Protein AF-A0A2Z5WTC2-F1 (afdb_monomer_lite)

Structure (mmCIF, N/CA/C/O backbone):
data_AF-A0A2Z5WTC2-F1
#
_entry.id   AF-A0A2Z5WTC2-F1
#
loop_
_atom_site.group_PDB
_atom_site.id
_atom_site.type_symbol
_atom_site.label_atom_id
_atom_site.label_alt_id
_atom_site.label_comp_id
_atom_site.label_asym_id
_atom_site.label_entity_id
_atom_site.label_seq_id
_atom_site.pdbx_PDB_ins_code
_atom_site.Cartn_x
_atom_site.Cartn_y
_atom_site.Cartn_z
_atom_site.occupancy
_atom_site.B_iso_or_equiv
_atom_site.auth_seq_id
_atom_site.auth_comp_id
_atom_site.auth_asym_id
_atom_site.auth_atom_id
_atom_site.pdbx_PDB_model_num
ATOM 1 N N . MET A 1 1 ? 1.056 -43.001 -9.277 1.00 36.81 1 MET A N 1
ATOM 2 C CA . MET A 1 1 ? 2.090 -41.956 -9.124 1.00 36.81 1 MET A CA 1
ATOM 3 C C . MET A 1 1 ? 1.389 -40.630 -8.903 1.00 36.81 1 MET A C 1
ATOM 5 O O . MET A 1 1 ? 0.350 -40.400 -9.505 1.00 36.81 1 MET A O 1
ATOM 9 N N . GLN A 1 2 ? 1.886 -39.879 -7.926 1.00 29.73 2 GLN A N 1
ATOM 10 C CA . GLN A 1 2 ? 1.183 -38.850 -7.162 1.00 29.73 2 GLN A CA 1
ATOM 11 C C . GLN A 1 2 ? 0.788 -37.620 -7.991 1.00 29.73 2 GLN A C 1
ATOM 13 O O . GLN A 1 2 ? 1.601 -37.048 -8.711 1.00 29.73 2 GLN A O 1
ATOM 18 N N . THR A 1 3 ? -0.457 -37.180 -7.821 1.00 29.91 3 THR A N 1
ATOM 19 C CA . THR A 1 3 ? -0.914 -35.824 -8.124 1.00 29.91 3 THR A CA 1
ATOM 20 C C . THR A 1 3 ? -0.245 -34.859 -7.145 1.00 29.91 3 THR A C 1
ATOM 22 O O . THR A 1 3 ? -0.492 -34.908 -5.941 1.00 29.91 3 THR A O 1
ATOM 25 N N . ASN A 1 4 ? 0.633 -33.994 -7.654 1.00 33.06 4 ASN A N 1
ATOM 26 C CA . ASN A 1 4 ? 1.253 -32.923 -6.877 1.00 33.06 4 ASN A CA 1
ATOM 27 C C . ASN A 1 4 ? 0.176 -31.944 -6.376 1.00 33.06 4 ASN A C 1
ATOM 29 O O . ASN A 1 4 ? -0.288 -31.077 -7.113 1.00 33.06 4 ASN A O 1
ATOM 33 N N . ASN A 1 5 ? -0.196 -32.071 -5.101 1.00 35.34 5 ASN A N 1
ATOM 34 C CA . ASN A 1 5 ? -1.167 -31.219 -4.405 1.00 35.34 5 ASN A CA 1
ATOM 35 C C . ASN A 1 5 ? -0.627 -29.819 -4.038 1.00 35.34 5 ASN A C 1
ATOM 37 O O . ASN A 1 5 ? -1.337 -29.042 -3.409 1.00 35.34 5 ASN A O 1
ATOM 41 N N . ASN A 1 6 ? 0.591 -29.454 -4.450 1.00 38.84 6 ASN A N 1
ATOM 42 C CA . ASN A 1 6 ? 1.254 -28.234 -3.969 1.00 38.84 6 ASN A CA 1
ATOM 43 C C . ASN A 1 6 ? 0.993 -26.967 -4.801 1.00 38.84 6 ASN A C 1
ATOM 45 O O . ASN A 1 6 ? 1.438 -25.896 -4.408 1.00 38.84 6 ASN A O 1
ATOM 49 N N . VAL A 1 7 ? 0.265 -27.042 -5.920 1.00 38.62 7 VAL A N 1
ATOM 50 C CA . VAL A 1 7 ? 0.009 -25.859 -6.774 1.00 38.62 7 VAL A CA 1
ATOM 51 C C . VAL A 1 7 ? -1.324 -25.170 -6.443 1.00 38.62 7 VAL A C 1
ATOM 53 O O . VAL A 1 7 ? -1.500 -23.991 -6.726 1.00 38.62 7 VAL A O 1
ATOM 56 N N . LYS A 1 8 ? -2.270 -25.863 -5.795 1.00 33.16 8 LYS A N 1
ATOM 57 C CA . LYS A 1 8 ? -3.605 -25.302 -5.511 1.00 33.16 8 LYS A CA 1
ATOM 58 C C . LYS A 1 8 ? -3.699 -24.491 -4.217 1.00 33.16 8 LYS A C 1
ATOM 60 O O . LYS A 1 8 ? -4.635 -23.714 -4.074 1.00 33.16 8 LYS A O 1
ATOM 65 N N . THR A 1 9 ? -2.743 -24.630 -3.303 1.00 33.91 9 THR A N 1
ATOM 66 C CA . THR A 1 9 ? -2.824 -24.004 -1.970 1.00 33.91 9 THR A CA 1
ATOM 67 C C . THR A 1 9 ? -2.273 -22.575 -1.938 1.00 33.91 9 THR A C 1
ATOM 69 O O . THR A 1 9 ? -2.628 -21.812 -1.050 1.00 33.91 9 THR A O 1
ATOM 72 N N . VAL A 1 10 ? -1.473 -22.175 -2.932 1.00 41.28 10 VAL A N 1
ATOM 73 C CA . VAL A 1 10 ? -0.884 -20.822 -2.996 1.00 41.28 10 VAL A CA 1
ATOM 74 C C . VAL A 1 10 ? -1.890 -19.779 -3.509 1.00 41.28 10 VAL A C 1
ATOM 76 O O . VAL A 1 10 ? -1.865 -18.634 -3.091 1.00 41.28 10 VAL A O 1
ATOM 79 N N . ILE A 1 11 ? -2.864 -20.178 -4.332 1.00 41.62 11 ILE A N 1
ATOM 80 C CA . ILE A 1 11 ? -3.813 -19.240 -4.967 1.00 41.62 11 ILE A CA 1
ATOM 81 C C . ILE A 1 11 ? -4.968 -18.848 -4.018 1.00 41.62 11 ILE A C 1
ATOM 83 O O . ILE A 1 11 ? -5.645 -17.844 -4.225 1.00 41.62 11 ILE A O 1
ATOM 87 N N . ALA A 1 12 ? -5.190 -19.602 -2.935 1.00 39.75 12 ALA A N 1
ATOM 88 C CA . ALA A 1 12 ? -6.224 -19.291 -1.944 1.00 39.75 12 ALA A CA 1
ATOM 89 C C . ALA A 1 12 ? -5.778 -18.237 -0.908 1.00 39.75 12 ALA A C 1
ATOM 91 O O . ALA A 1 12 ? -6.623 -17.556 -0.330 1.00 39.75 12 ALA A O 1
ATOM 92 N N . SER A 1 13 ? -4.468 -18.076 -0.667 1.00 48.56 13 SER A N 1
ATOM 93 C CA . SER A 1 13 ? -3.945 -17.056 0.256 1.00 48.56 13 SER A CA 1
ATOM 94 C C . SER A 1 13 ? -3.947 -15.649 -0.334 1.00 48.56 13 SER A C 1
ATOM 96 O O . SER A 1 13 ? -4.085 -14.690 0.429 1.00 48.56 13 SER A O 1
ATOM 98 N N . ASP A 1 14 ? -3.839 -15.543 -1.661 1.00 56.69 14 ASP A N 1
ATOM 99 C CA . ASP A 1 14 ? -3.803 -14.273 -2.392 1.00 56.69 14 ASP A CA 1
ATOM 100 C C . ASP A 1 14 ? -5.161 -13.565 -2.341 1.00 56.69 14 ASP A C 1
ATOM 102 O O . ASP A 1 14 ? -5.213 -12.347 -2.182 1.00 56.69 14 ASP A O 1
ATOM 106 N N . SER A 1 15 ? -6.262 -14.330 -2.388 1.00 65.12 15 SER A N 1
ATOM 107 C CA . SER A 1 15 ? -7.619 -13.777 -2.280 1.00 65.12 15 SER A CA 1
ATOM 108 C C . SER A 1 15 ? -7.834 -13.091 -0.937 1.00 65.12 15 SER A C 1
ATOM 110 O O . SER A 1 15 ? -8.230 -11.938 -0.939 1.00 65.12 15 SER A O 1
ATOM 112 N N . LEU A 1 16 ? -7.499 -13.717 0.197 1.00 80.00 16 LEU A N 1
ATOM 113 C CA . LEU A 1 16 ? -7.791 -13.120 1.506 1.00 80.00 16 LEU A CA 1
ATOM 114 C C . LEU A 1 16 ? -7.028 -11.807 1.744 1.00 80.00 16 LEU A C 1
ATOM 116 O O . LEU A 1 16 ? -7.586 -10.866 2.301 1.00 80.00 16 LEU A O 1
ATOM 120 N N . VAL A 1 17 ? -5.755 -11.733 1.342 1.00 82.62 17 VAL A N 1
ATOM 121 C CA . VAL A 1 17 ? -4.963 -10.498 1.488 1.00 82.62 17 VAL A CA 1
ATOM 122 C C . VAL A 1 17 ? -5.531 -9.407 0.587 1.00 82.62 17 VAL A C 1
ATOM 124 O O . VAL A 1 17 ? -5.727 -8.281 1.040 1.00 82.62 17 VAL A O 1
ATOM 127 N N . LEU A 1 18 ? -5.851 -9.745 -0.664 1.00 84.94 18 LEU A N 1
ATOM 128 C CA . LEU A 1 18 ? -6.498 -8.809 -1.575 1.00 84.94 18 LEU A CA 1
ATOM 129 C C . LEU A 1 18 ? -7.870 -8.371 -1.061 1.00 84.94 18 LEU A C 1
ATOM 131 O O . LEU A 1 18 ? -8.164 -7.188 -1.157 1.00 84.94 18 LEU A O 1
ATOM 135 N N . ASP A 1 19 ? -8.655 -9.264 -0.459 1.00 85.50 19 ASP A N 1
ATOM 136 C CA . ASP A 1 19 ? -9.971 -8.979 0.121 1.00 85.50 19 ASP A CA 1
ATOM 137 C C . ASP A 1 19 ? -9.859 -8.015 1.313 1.00 85.50 19 ASP A C 1
ATOM 139 O O . ASP A 1 19 ? -10.615 -7.044 1.395 1.00 85.50 19 ASP A O 1
ATOM 143 N N . ILE A 1 20 ? -8.871 -8.212 2.196 1.00 87.25 20 ILE A N 1
ATOM 144 C CA . ILE A 1 20 ? -8.582 -7.295 3.313 1.00 87.25 20 ILE A CA 1
ATOM 145 C C . ILE A 1 20 ? -8.190 -5.914 2.779 1.00 87.25 20 ILE A C 1
ATOM 147 O O . ILE A 1 20 ? -8.777 -4.906 3.173 1.00 87.25 20 ILE A O 1
ATOM 151 N N . LEU A 1 21 ? -7.238 -5.856 1.843 1.00 89.56 21 LEU A N 1
ATOM 152 C CA . LEU A 1 21 ? -6.794 -4.592 1.249 1.00 89.56 21 LEU A CA 1
ATOM 153 C C . LEU A 1 21 ? -7.932 -3.904 0.479 1.00 89.56 21 LEU A C 1
ATOM 155 O O . LEU A 1 21 ? -8.067 -2.685 0.530 1.00 89.56 21 LEU A O 1
ATOM 159 N N . CYS A 1 22 ? -8.769 -4.672 -0.218 1.00 90.81 22 CYS A N 1
ATOM 160 C CA . CYS A 1 22 ? -9.966 -4.209 -0.914 1.00 90.81 22 CYS A CA 1
ATOM 161 C C . CYS A 1 22 ? -10.977 -3.579 0.043 1.00 90.81 22 CYS A C 1
ATOM 163 O O . CYS A 1 22 ? -11.549 -2.536 -0.276 1.00 90.81 22 CYS A O 1
ATOM 165 N N . SER A 1 23 ? -11.212 -4.226 1.187 1.00 90.38 23 SER A N 1
ATOM 166 C CA . SER A 1 23 ? -12.124 -3.742 2.220 1.00 90.38 23 SER A CA 1
ATOM 167 C C . SER A 1 23 ? -11.620 -2.437 2.834 1.00 90.38 23 SER A C 1
ATOM 169 O O . SER A 1 23 ? -12.408 -1.520 3.045 1.00 90.38 23 SER A O 1
ATOM 171 N N . GLU A 1 24 ? -10.313 -2.334 3.081 1.00 89.81 24 GLU A N 1
ATOM 172 C CA . GLU A 1 24 ? -9.714 -1.166 3.731 1.00 89.81 24 GLU A CA 1
ATOM 173 C C . GLU A 1 24 ? -9.538 0.021 2.764 1.00 89.81 24 GLU A C 1
ATOM 175 O O . GLU A 1 24 ? -9.899 1.158 3.067 1.00 89.81 24 GLU A O 1
ATOM 180 N N . PHE A 1 25 ? -9.011 -0.230 1.562 1.00 91.69 25 PHE A N 1
ATOM 181 C CA . PHE A 1 25 ? -8.556 0.813 0.628 1.00 91.69 25 PHE A CA 1
ATOM 182 C C . PHE A 1 25 ? -9.416 0.956 -0.633 1.00 91.69 25 PHE A C 1
ATOM 184 O O . PHE A 1 25 ? -9.202 1.863 -1.443 1.00 91.6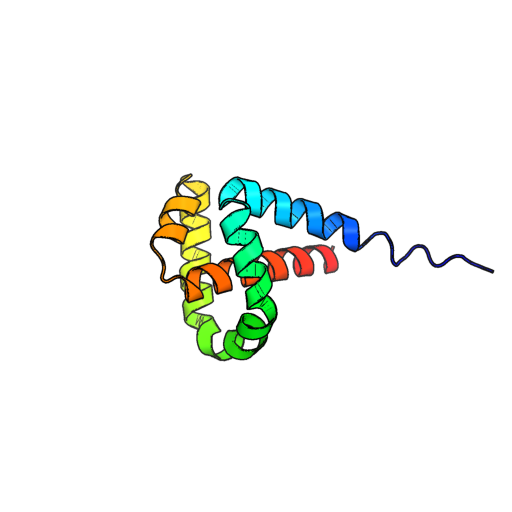9 25 PHE A O 1
ATOM 191 N N . GLY A 1 26 ? -10.405 0.080 -0.804 1.00 91.38 26 GLY A N 1
ATOM 192 C CA . GLY A 1 26 ? -11.259 0.009 -1.983 1.00 91.38 26 GLY A CA 1
ATOM 193 C C . GLY A 1 26 ? -10.641 -0.819 -3.111 1.00 91.38 26 GLY A C 1
ATOM 194 O O . GLY A 1 26 ? -9.527 -0.559 -3.573 1.00 91.38 26 GLY A O 1
ATOM 195 N N . CYS A 1 27 ? -11.409 -1.777 -3.636 1.00 90.31 27 CYS A N 1
ATOM 196 C CA . CYS A 1 27 ? -10.932 -2.687 -4.680 1.00 90.31 27 CYS A CA 1
ATOM 197 C C . CYS A 1 27 ? -10.444 -2.002 -5.957 1.00 90.31 27 CYS A C 1
ATOM 199 O O . CYS A 1 27 ? -9.511 -2.492 -6.587 1.00 90.31 27 CYS A O 1
ATOM 201 N N . CYS A 1 28 ? -11.036 -0.874 -6.358 1.00 90.81 28 CYS A N 1
ATOM 202 C CA . CYS A 1 28 ? -10.557 -0.141 -7.530 1.00 90.81 28 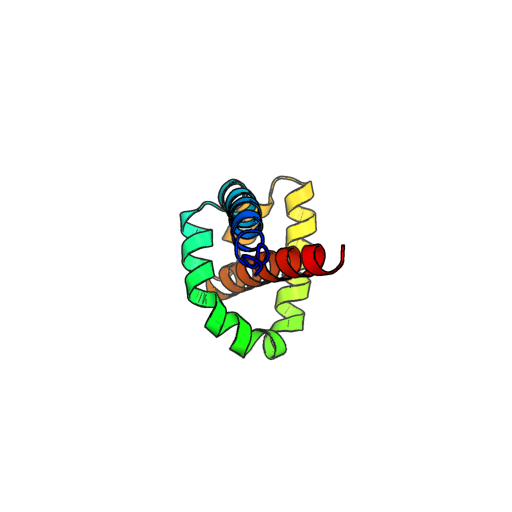CYS A CA 1
ATOM 203 C C . CYS A 1 28 ? -9.104 0.316 -7.343 1.00 90.81 28 CYS A C 1
ATOM 205 O O . CYS A 1 28 ? -8.287 0.125 -8.240 1.00 90.81 28 CYS A O 1
ATOM 207 N N . THR A 1 29 ? -8.770 0.862 -6.173 1.00 92.00 29 THR A N 1
ATOM 208 C CA . THR A 1 29 ? -7.417 1.322 -5.836 1.00 92.00 29 THR A CA 1
ATOM 209 C C . THR A 1 29 ? -6.440 0.155 -5.789 1.00 92.00 29 THR A C 1
ATOM 211 O O . THR A 1 29 ? -5.375 0.222 -6.398 1.00 92.00 29 THR A O 1
ATOM 214 N N . VAL A 1 30 ? -6.824 -0.937 -5.122 1.00 92.62 30 VAL A N 1
ATOM 215 C CA . VAL A 1 30 ? -5.985 -2.136 -4.986 1.00 92.62 30 VAL A CA 1
ATOM 216 C C . VAL A 1 30 ? -5.715 -2.773 -6.347 1.00 92.62 30 VAL A C 1
ATOM 218 O O . VAL A 1 30 ? -4.563 -3.017 -6.690 1.00 92.62 30 VAL A O 1
ATOM 221 N N . ASN A 1 31 ? -6.740 -2.950 -7.181 1.00 91.06 31 ASN A N 1
ATOM 222 C CA . ASN A 1 31 ? -6.578 -3.518 -8.520 1.00 91.06 31 ASN A CA 1
ATOM 223 C C . ASN A 1 31 ? -5.711 -2.645 -9.434 1.00 91.06 31 ASN A C 1
ATOM 225 O O . ASN A 1 31 ? -4.994 -3.175 -10.282 1.00 91.06 31 ASN A O 1
ATOM 229 N N . GLN A 1 32 ? -5.763 -1.316 -9.289 1.00 91.88 32 GLN A N 1
ATOM 230 C CA . GLN A 1 32 ? -4.848 -0.433 -10.015 1.00 91.88 32 GLN A CA 1
ATOM 231 C C . GLN A 1 32 ? -3.421 -0.564 -9.485 1.00 91.88 32 GLN A C 1
ATOM 233 O O . GLN A 1 32 ? -2.506 -0.706 -10.290 1.00 91.88 32 GLN A O 1
ATOM 238 N N . ALA A 1 33 ? -3.228 -0.606 -8.165 1.00 93.50 33 ALA A N 1
ATOM 239 C CA . ALA A 1 33 ? -1.915 -0.833 -7.568 1.00 93.50 33 ALA A CA 1
ATOM 240 C C . ALA A 1 33 ? -1.302 -2.162 -8.026 1.00 93.50 33 ALA A C 1
ATOM 242 O O . ALA A 1 33 ? -0.121 -2.206 -8.353 1.00 93.50 33 ALA A O 1
ATOM 243 N N . MET A 1 34 ? -2.103 -3.221 -8.167 1.00 90.06 34 MET A N 1
ATOM 244 C CA . MET A 1 34 ? -1.597 -4.509 -8.641 1.00 90.06 34 MET A CA 1
ATOM 245 C C . MET A 1 34 ? -1.023 -4.466 -10.059 1.00 90.06 34 MET A C 1
ATOM 247 O O . MET A 1 34 ? -0.096 -5.211 -10.364 1.00 90.06 34 MET A O 1
ATOM 251 N N . LYS A 1 35 ? -1.498 -3.554 -10.915 1.00 91.19 35 LYS A N 1
ATOM 252 C CA . LYS A 1 35 ? -0.903 -3.326 -12.243 1.00 91.19 35 LYS A CA 1
ATOM 253 C C . LYS A 1 35 ? 0.461 -2.625 -12.178 1.00 91.19 35 LYS A C 1
ATOM 255 O O . LYS A 1 35 ? 1.169 -2.610 -13.176 1.00 91.19 35 LYS A O 1
ATOM 260 N N . TYR A 1 36 ? 0.823 -2.049 -11.030 1.00 90.69 36 TYR A N 1
ATOM 261 C CA . TYR A 1 36 ? 2.099 -1.373 -10.775 1.00 90.69 36 TYR A CA 1
ATOM 262 C C . TYR A 1 36 ? 3.136 -2.277 -10.090 1.00 90.69 36 TYR A C 1
ATOM 264 O O . TYR A 1 36 ? 4.224 -1.798 -9.771 1.00 90.69 36 TYR A O 1
ATOM 272 N N . ILE A 1 37 ? 2.850 -3.569 -9.873 1.00 90.44 37 ILE A N 1
ATOM 273 C CA . ILE A 1 37 ? 3.750 -4.467 -9.132 1.00 90.44 37 ILE A CA 1
ATOM 274 C C . ILE A 1 37 ? 5.140 -4.599 -9.771 1.00 90.44 37 ILE A C 1
ATOM 276 O O . ILE A 1 37 ? 6.143 -4.640 -9.055 1.00 90.44 37 ILE A O 1
ATOM 280 N N . ASP A 1 38 ? 5.217 -4.605 -11.103 1.00 89.88 38 ASP A N 1
ATOM 281 C CA . ASP A 1 38 ? 6.490 -4.660 -11.828 1.00 89.88 38 ASP A CA 1
ATOM 282 C C . ASP A 1 38 ? 7.292 -3.373 -11.607 1.00 89.88 38 ASP A C 1
ATOM 284 O O . ASP A 1 38 ? 8.455 -3.433 -11.205 1.00 89.88 38 ASP A O 1
ATOM 288 N N . SER A 1 39 ? 6.648 -2.207 -11.744 1.00 92.12 39 SER A N 1
ATOM 289 C CA . SER A 1 39 ? 7.259 -0.905 -11.447 1.00 92.12 39 SER A CA 1
ATOM 290 C C . SER A 1 39 ? 7.730 -0.814 -9.997 1.00 92.12 39 SER A C 1
ATOM 292 O O . SER A 1 39 ? 8.853 -0.382 -9.743 1.00 92.12 39 SER A O 1
ATOM 294 N N . TYR A 1 40 ? 6.921 -1.273 -9.042 1.00 92.62 40 TYR A N 1
ATOM 295 C CA . TYR A 1 40 ? 7.325 -1.356 -7.643 1.00 92.62 40 TYR A CA 1
ATOM 296 C C . TYR A 1 40 ? 8.577 -2.230 -7.487 1.00 92.62 40 TYR A C 1
ATOM 298 O O . TYR A 1 40 ? 9.546 -1.808 -6.863 1.00 92.62 40 TYR A O 1
ATOM 306 N N . ASN A 1 41 ? 8.614 -3.429 -8.076 1.00 89.81 41 ASN A N 1
ATOM 307 C CA . ASN A 1 41 ? 9.769 -4.320 -7.956 1.00 89.81 41 ASN A CA 1
ATOM 308 C C . ASN A 1 41 ? 11.054 -3.731 -8.555 1.00 89.81 41 ASN A C 1
ATOM 310 O O . ASN A 1 41 ? 12.127 -3.975 -7.996 1.00 89.81 41 ASN A O 1
ATOM 314 N N . SER A 1 42 ? 10.944 -2.937 -9.623 1.00 91.75 42 SER A N 1
ATOM 315 C CA . SER A 1 42 ? 12.067 -2.210 -10.223 1.00 91.75 42 SER A CA 1
ATOM 316 C C . SER A 1 42 ? 12.588 -1.069 -9.341 1.00 91.75 42 SER A C 1
ATOM 318 O O . SER A 1 42 ? 13.800 -0.898 -9.252 1.00 91.75 42 SER A O 1
ATOM 320 N N . HIS A 1 43 ? 11.712 -0.337 -8.641 1.00 90.44 43 HIS A N 1
ATOM 321 C CA . HIS A 1 43 ? 12.086 0.890 -7.911 1.00 90.44 43 HIS A CA 1
ATOM 322 C C . HIS A 1 43 ? 12.127 0.742 -6.380 1.00 90.44 43 HIS A C 1
ATOM 324 O O . HIS A 1 43 ? 12.610 1.634 -5.681 1.00 90.44 43 HIS A O 1
ATOM 330 N N . LYS A 1 44 ? 11.676 -0.386 -5.812 1.00 87.19 44 LYS A N 1
ATOM 331 C CA . LYS A 1 44 ? 11.544 -0.565 -4.350 1.00 87.19 44 LYS A CA 1
ATOM 332 C C . LYS A 1 44 ? 12.843 -0.384 -3.571 1.00 87.19 44 LYS A C 1
ATOM 334 O O . LYS A 1 44 ? 12.789 -0.045 -2.397 1.00 87.19 44 LYS A O 1
ATOM 339 N N . ARG A 1 45 ? 14.005 -0.621 -4.193 1.00 88.88 45 ARG A N 1
ATOM 340 C CA . ARG A 1 45 ? 15.314 -0.410 -3.548 1.00 88.88 45 ARG A CA 1
ATOM 341 C C . ARG A 1 45 ? 15.648 1.072 -3.410 1.00 88.88 45 ARG A C 1
ATOM 343 O O . ARG A 1 45 ? 16.153 1.479 -2.373 1.00 88.88 45 ARG A O 1
ATOM 350 N N . GLU A 1 46 ? 15.345 1.858 -4.433 1.00 90.75 46 GLU A N 1
ATOM 351 C CA . GLU A 1 46 ? 15.603 3.301 -4.467 1.00 90.75 46 GLU A CA 1
ATOM 352 C C . GLU A 1 46 ? 14.615 4.052 -3.572 1.00 90.75 46 GLU A C 1
ATOM 354 O O . GLU A 1 46 ? 14.978 4.997 -2.878 1.00 90.75 46 GLU A O 1
ATOM 359 N N . MET A 1 47 ? 13.373 3.570 -3.523 1.00 88.06 47 MET A N 1
ATOM 360 C CA . MET A 1 47 ? 12.300 4.160 -2.726 1.00 88.06 47 MET A CA 1
ATOM 361 C C . MET A 1 47 ? 12.151 3.557 -1.326 1.00 88.06 47 MET A C 1
ATOM 363 O O . MET A 1 47 ? 11.220 3.925 -0.612 1.00 88.06 47 MET A O 1
ATOM 367 N N . PHE A 1 48 ? 13.046 2.654 -0.911 1.00 87.38 48 PHE A N 1
ATOM 368 C CA . PHE A 1 48 ? 12.876 1.867 0.314 1.00 87.38 48 PHE A CA 1
ATOM 369 C C . PHE A 1 48 ? 12.639 2.736 1.555 1.00 87.38 48 PHE A C 1
ATOM 371 O O . PHE A 1 48 ? 11.693 2.489 2.294 1.00 87.38 48 PHE A O 1
ATOM 378 N N . GLY A 1 49 ? 13.450 3.781 1.759 1.00 89.94 49 GLY A N 1
ATOM 379 C CA . GLY A 1 49 ? 13.323 4.659 2.928 1.00 89.94 49 GLY A CA 1
ATOM 380 C C . GLY A 1 49 ? 11.970 5.371 2.993 1.00 89.94 49 GLY A C 1
ATOM 381 O O . GLY A 1 49 ? 11.317 5.359 4.032 1.00 89.94 49 GLY A O 1
ATOM 382 N N . VAL A 1 50 ? 11.517 5.910 1.859 1.00 92.31 50 VAL A N 1
ATOM 383 C CA . VAL A 1 50 ? 10.222 6.598 1.745 1.00 92.31 50 VAL A CA 1
ATOM 384 C C . VAL A 1 50 ? 9.075 5.611 1.962 1.00 92.31 50 VAL A C 1
ATOM 386 O O . VAL A 1 50 ? 8.180 5.859 2.765 1.00 92.31 50 VAL A O 1
ATOM 389 N N . ILE A 1 51 ? 9.113 4.456 1.296 1.00 90.25 51 ILE A N 1
ATOM 390 C CA . ILE A 1 51 ? 8.080 3.424 1.440 1.00 90.25 51 ILE A CA 1
ATOM 391 C C . ILE A 1 51 ? 7.995 2.956 2.896 1.00 90.25 51 ILE A C 1
ATOM 393 O O . ILE A 1 51 ? 6.894 2.876 3.432 1.00 90.25 51 ILE A O 1
ATOM 397 N N . GLN A 1 52 ? 9.131 2.716 3.556 1.00 88.75 52 GLN A N 1
ATOM 398 C CA . GLN A 1 52 ? 9.171 2.271 4.948 1.00 88.75 52 GLN A CA 1
ATOM 399 C C . GLN A 1 52 ? 8.612 3.323 5.918 1.00 88.75 52 GLN A C 1
ATOM 401 O O . GLN A 1 52 ? 7.871 2.978 6.838 1.00 88.75 52 GLN A O 1
ATOM 406 N N . GLU A 1 53 ? 8.937 4.604 5.725 1.00 93.25 53 GLU A N 1
ATOM 407 C CA . GLU A 1 53 ? 8.404 5.697 6.547 1.00 93.25 53 GLU A CA 1
ATOM 408 C C . GLU A 1 53 ? 6.876 5.766 6.451 1.00 93.25 53 GLU A C 1
ATOM 410 O O . GLU A 1 53 ? 6.168 5.739 7.464 1.00 93.25 53 GLU A O 1
ATOM 415 N N . HIS A 1 54 ? 6.361 5.790 5.223 1.00 94.06 54 HIS A N 1
ATOM 416 C CA . HIS A 1 54 ? 4.928 5.861 4.980 1.00 94.06 54 HIS A CA 1
ATOM 417 C C . HIS A 1 54 ? 4.200 4.579 5.388 1.00 94.06 54 HIS A C 1
ATOM 419 O O . HIS A 1 54 ? 3.056 4.647 5.830 1.00 94.06 54 HIS A O 1
ATOM 425 N N . PHE A 1 55 ? 4.856 3.422 5.312 1.00 88.94 55 PHE A N 1
ATOM 426 C CA . PHE A 1 55 ? 4.324 2.166 5.829 1.00 88.94 55 PHE A CA 1
ATOM 427 C C . PHE A 1 55 ? 4.146 2.209 7.351 1.00 88.94 55 PHE A C 1
ATOM 429 O O . PHE A 1 55 ? 3.072 1.885 7.859 1.00 88.94 55 PHE A O 1
ATOM 436 N N . ASN A 1 56 ? 5.159 2.678 8.086 1.00 89.56 56 ASN A N 1
ATOM 437 C CA . ASN A 1 56 ? 5.071 2.829 9.540 1.00 89.56 56 ASN A CA 1
ATOM 438 C C . ASN A 1 56 ? 3.945 3.795 9.931 1.00 89.56 56 ASN A C 1
ATOM 440 O O . ASN A 1 56 ? 3.179 3.523 10.857 1.00 89.56 56 ASN A O 1
ATOM 444 N N . ARG A 1 57 ? 3.806 4.907 9.197 1.00 94.25 57 ARG A N 1
ATOM 445 C CA . ARG A 1 57 ? 2.709 5.850 9.422 1.00 9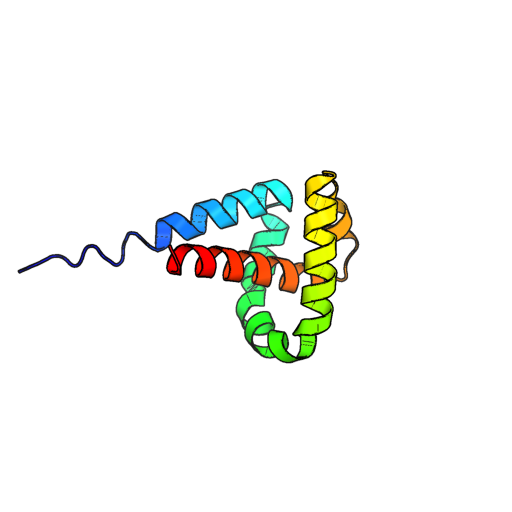4.25 57 ARG A CA 1
ATOM 446 C C . ARG A 1 57 ? 1.349 5.243 9.077 1.00 94.25 57 ARG A C 1
ATOM 448 O O . ARG A 1 57 ? 0.414 5.423 9.847 1.00 94.25 57 ARG A O 1
ATOM 455 N N . LEU A 1 58 ? 1.240 4.496 7.980 1.00 93.44 58 LEU A N 1
ATOM 456 C CA . LEU A 1 58 ? 0.004 3.815 7.595 1.00 93.44 58 LEU A CA 1
ATOM 457 C C . LEU A 1 58 ? -0.438 2.806 8.661 1.00 93.44 58 LEU A C 1
ATOM 459 O O . LEU A 1 58 ? -1.619 2.761 8.982 1.00 93.44 58 LEU A O 1
ATOM 463 N N . SER A 1 59 ? 0.496 2.048 9.243 1.00 89.25 59 SER A N 1
ATOM 464 C CA . SER A 1 59 ? 0.211 1.120 10.347 1.00 89.25 59 SER A CA 1
ATOM 465 C C . SER A 1 59 ? -0.410 1.837 11.553 1.00 89.25 59 SER A C 1
ATOM 467 O O . SER A 1 59 ? -1.426 1.395 12.092 1.00 89.25 59 SER A O 1
ATOM 469 N N . TYR A 1 60 ? 0.132 3.003 11.921 1.00 93.38 60 TYR A N 1
ATOM 470 C CA . TYR A 1 60 ? -0.439 3.845 12.973 1.00 93.38 60 TYR A CA 1
ATOM 471 C C . TYR A 1 60 ? -1.843 4.360 12.617 1.00 93.38 60 TYR A C 1
ATOM 473 O O . TYR A 1 60 ? -2.770 4.241 13.416 1.00 93.38 60 TYR A O 1
ATOM 481 N N . GLU A 1 61 ? -2.032 4.896 11.409 1.00 94.25 61 GLU A N 1
ATOM 482 C CA . GLU A 1 61 ? -3.336 5.408 10.963 1.00 94.25 61 GLU A CA 1
ATOM 483 C C . GLU A 1 61 ? -4.388 4.292 10.856 1.00 94.25 61 GLU A C 1
ATOM 485 O O . GLU A 1 61 ? -5.565 4.542 11.106 1.00 94.25 61 GLU A O 1
ATOM 490 N N . TRP A 1 62 ? -3.985 3.052 10.554 1.00 90.69 62 TRP A N 1
ATOM 491 C CA . TRP A 1 62 ? -4.873 1.883 10.550 1.00 90.69 62 TRP A CA 1
ATOM 492 C C . TRP A 1 62 ? -5.443 1.612 11.934 1.00 90.69 62 TRP A C 1
ATOM 494 O O . TRP A 1 62 ? -6.656 1.484 12.087 1.00 90.69 62 TRP A O 1
ATOM 504 N N . GLN A 1 63 ? -4.602 1.619 12.967 1.00 89.56 63 GLN A N 1
ATOM 505 C CA . GLN A 1 63 ? -5.060 1.449 14.349 1.00 89.56 63 GLN A CA 1
ATOM 506 C C . GLN A 1 63 ? -6.040 2.549 14.784 1.00 89.56 63 GLN A C 1
ATOM 508 O O . GLN A 1 63 ? -6.880 2.316 15.651 1.00 89.56 63 GLN A O 1
ATOM 513 N N . MET A 1 64 ? -5.960 3.726 14.159 1.00 93.56 64 MET A N 1
ATOM 514 C CA . MET A 1 64 ? -6.847 4.865 14.405 1.00 93.56 64 MET A CA 1
ATOM 515 C C . MET A 1 64 ? -8.089 4.891 13.495 1.00 93.56 64 MET A C 1
ATOM 517 O O . MET A 1 64 ? -8.905 5.801 13.618 1.00 93.56 64 MET A O 1
ATOM 521 N N . GLY A 1 65 ? -8.245 3.926 12.579 1.00 91.56 65 GLY A N 1
ATOM 522 C CA . GLY A 1 65 ? -9.351 3.882 11.613 1.00 91.56 65 GLY A CA 1
ATOM 523 C C . GLY A 1 65 ? -9.253 4.916 10.481 1.00 91.56 65 GLY A C 1
ATOM 524 O O . GLY A 1 65 ? -10.243 5.191 9.809 1.00 91.56 65 GLY A O 1
ATOM 525 N N . ASN A 1 66 ? -8.069 5.496 10.264 1.00 94.94 66 ASN A N 1
ATOM 526 C CA . ASN A 1 66 ? -7.808 6.565 9.294 1.00 94.94 66 ASN A CA 1
ATOM 527 C C . ASN A 1 66 ? -6.915 6.129 8.121 1.00 94.94 66 ASN A C 1
ATOM 529 O O . ASN A 1 66 ? -6.538 6.966 7.295 1.00 94.94 66 ASN A O 1
ATOM 533 N N . ALA A 1 67 ? -6.573 4.840 8.016 1.00 93.00 67 ALA A N 1
ATOM 534 C CA . ALA A 1 67 ? -5.623 4.341 7.019 1.00 93.00 67 ALA A CA 1
ATOM 535 C C . ALA A 1 67 ? -6.010 4.712 5.586 1.00 93.00 67 ALA A C 1
ATOM 537 O O . ALA A 1 67 ? -5.158 5.172 4.825 1.00 93.00 67 ALA A O 1
ATOM 538 N N . LYS A 1 68 ? -7.292 4.586 5.228 1.00 93.50 68 LYS A N 1
ATOM 539 C CA . LYS A 1 68 ? -7.781 4.978 3.903 1.00 93.50 68 LYS A CA 1
ATOM 540 C C . LYS A 1 68 ? -7.530 6.456 3.598 1.00 93.50 68 LYS A C 1
ATOM 542 O O . LYS A 1 68 ? -6.949 6.764 2.563 1.00 93.50 68 LYS A O 1
ATOM 547 N N . ASN A 1 69 ? -7.911 7.355 4.506 1.00 95.19 69 ASN A N 1
ATOM 548 C CA . ASN A 1 69 ? -7.740 8.801 4.322 1.00 95.19 69 ASN A CA 1
ATOM 549 C C . ASN A 1 69 ? -6.261 9.174 4.196 1.00 95.19 69 ASN A C 1
ATOM 551 O O . ASN A 1 69 ? -5.883 9.976 3.342 1.00 95.19 69 ASN A O 1
ATOM 555 N N . TYR A 1 70 ? -5.411 8.562 5.025 1.00 96.06 70 TYR A N 1
ATOM 556 C CA . TYR A 1 70 ? -3.973 8.764 4.943 1.00 96.06 70 TYR A CA 1
ATOM 557 C C . TYR A 1 70 ? -3.425 8.297 3.596 1.00 96.06 70 TYR A C 1
ATOM 559 O O . TYR A 1 70 ? -2.751 9.061 2.908 1.00 96.06 70 TYR A O 1
ATOM 567 N N . LEU A 1 71 ? -3.766 7.082 3.173 1.00 94.81 71 LEU A N 1
ATOM 568 C CA . LEU A 1 71 ? -3.328 6.538 1.896 1.00 94.81 71 LEU A CA 1
ATOM 569 C C . LEU A 1 71 ? -3.814 7.398 0.710 1.00 94.81 71 LEU A C 1
ATOM 571 O O . LEU A 1 71 ? -3.067 7.631 -0.244 1.00 94.81 71 LEU A O 1
ATOM 575 N N . GLU A 1 72 ? -5.040 7.921 0.790 1.00 93.50 72 GLU A N 1
ATOM 576 C CA . GLU A 1 72 ? -5.634 8.826 -0.197 1.00 93.50 72 GLU A CA 1
ATOM 577 C C . GLU A 1 72 ? -5.002 10.229 -0.231 1.00 93.50 72 GLU A C 1
ATOM 579 O O . GLU A 1 72 ? -5.092 10.909 -1.255 1.00 93.50 72 GLU A O 1
ATOM 584 N N . SER A 1 73 ? -4.309 10.638 0.835 1.00 95.31 73 SER A N 1
ATOM 585 C CA . SER A 1 73 ? -3.543 11.891 0.885 1.00 95.31 73 SER A CA 1
ATOM 586 C C . SER A 1 73 ? -2.192 11.812 0.163 1.00 95.31 73 SER A C 1
ATOM 588 O O . SER A 1 73 ? -1.629 12.837 -0.222 1.00 95.31 73 SER A O 1
ATOM 590 N N . LEU A 1 74 ? -1.670 10.599 -0.045 1.00 95.25 74 LEU A N 1
ATOM 591 C CA . LEU A 1 74 ? -0.378 10.384 -0.688 1.00 95.25 74 LEU A CA 1
ATOM 592 C C . LEU A 1 74 ? -0.468 10.554 -2.203 1.00 95.25 74 LEU A C 1
ATOM 594 O O . LEU A 1 74 ? -1.504 10.281 -2.823 1.00 95.25 74 LEU A O 1
ATOM 598 N N . ALA A 1 75 ? 0.669 10.915 -2.803 1.00 94.69 75 ALA A N 1
ATOM 599 C CA . ALA A 1 75 ? 0.852 10.867 -4.247 1.00 94.69 75 ALA A CA 1
ATOM 600 C C . ALA A 1 75 ? 0.508 9.469 -4.789 1.00 94.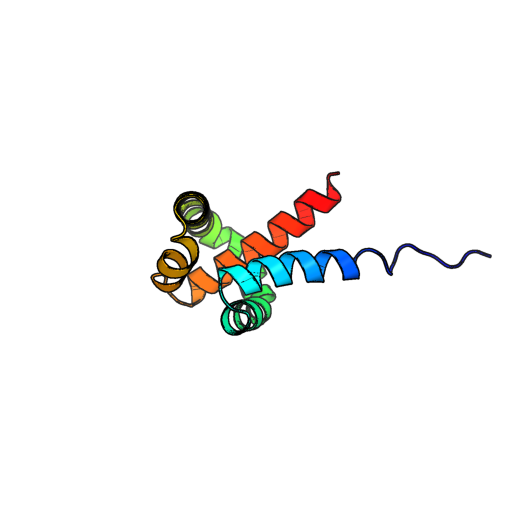69 75 ALA A C 1
ATOM 602 O O . ALA A 1 75 ? 0.839 8.452 -4.175 1.00 94.69 75 ALA A O 1
ATOM 603 N N . THR A 1 76 ? -0.147 9.422 -5.950 1.00 93.38 76 THR A N 1
ATOM 604 C CA . THR A 1 76 ? -0.708 8.192 -6.532 1.00 93.38 76 THR A CA 1
ATOM 605 C C . THR A 1 76 ? 0.312 7.061 -6.655 1.00 93.38 76 THR A C 1
ATOM 607 O O . THR A 1 76 ? 0.010 5.926 -6.297 1.00 93.38 76 THR A O 1
ATOM 610 N N . GLU A 1 77 ? 1.526 7.360 -7.120 1.00 91.62 77 GLU A N 1
ATOM 611 C CA . GLU A 1 77 ? 2.588 6.358 -7.267 1.00 91.62 77 GLU A CA 1
ATOM 612 C C . GLU A 1 77 ? 2.982 5.748 -5.918 1.00 91.62 77 GLU A C 1
ATOM 614 O O . GLU A 1 77 ? 2.982 4.528 -5.758 1.00 91.62 77 GLU A O 1
ATOM 619 N N . LEU A 1 78 ? 3.228 6.594 -4.917 1.00 93.25 78 LEU A N 1
ATOM 620 C CA . LEU A 1 78 ? 3.598 6.154 -3.576 1.00 93.25 78 LEU A CA 1
ATOM 621 C C . LEU A 1 78 ? 2.479 5.335 -2.919 1.00 93.25 78 LEU A C 1
ATOM 623 O O . LEU A 1 78 ? 2.747 4.295 -2.321 1.00 93.25 78 LEU A O 1
ATOM 627 N N . ARG A 1 79 ? 1.219 5.752 -3.091 1.00 94.56 79 ARG A N 1
ATOM 628 C CA . ARG A 1 79 ? 0.042 4.979 -2.671 1.00 94.56 79 ARG A CA 1
ATOM 629 C C . ARG A 1 79 ? 0.064 3.566 -3.251 1.00 94.56 79 ARG A C 1
ATOM 631 O O . ARG A 1 79 ? -0.130 2.602 -2.515 1.00 94.56 79 ARG A O 1
ATOM 638 N N . TYR A 1 80 ? 0.304 3.432 -4.553 1.00 95.19 80 TYR A N 1
ATOM 639 C CA . TYR A 1 80 ? 0.345 2.124 -5.204 1.00 95.19 80 TYR A CA 1
ATOM 640 C C . TYR A 1 80 ? 1.545 1.290 -4.760 1.00 95.19 80 TYR A C 1
ATOM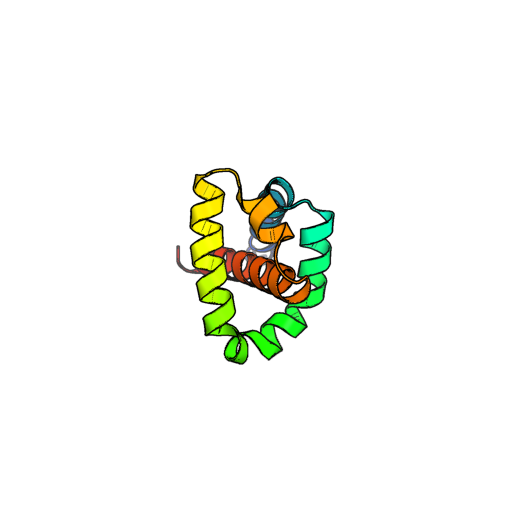 642 O O . TYR A 1 80 ? 1.387 0.093 -4.523 1.00 95.19 80 TYR A O 1
ATOM 650 N N . TYR A 1 81 ? 2.713 1.902 -4.570 1.00 94.06 81 TYR A N 1
ATOM 651 C CA . TYR A 1 81 ? 3.897 1.205 -4.065 1.00 94.06 81 TYR A CA 1
ATOM 652 C C . TYR A 1 81 ? 3.708 0.686 -2.642 1.00 94.06 81 TYR A C 1
ATOM 654 O O . TYR A 1 81 ? 4.118 -0.436 -2.358 1.00 94.06 81 TYR A O 1
ATOM 662 N N . ILE A 1 82 ? 3.030 1.433 -1.770 1.00 93.56 82 ILE A N 1
ATOM 663 C CA . ILE A 1 82 ? 2.712 0.969 -0.414 1.00 93.56 82 ILE A CA 1
ATOM 664 C C . ILE A 1 82 ? 1.729 -0.209 -0.445 1.00 93.56 82 ILE A C 1
ATOM 666 O O . ILE A 1 82 ? 1.941 -1.187 0.268 1.00 93.56 82 ILE A O 1
ATOM 670 N N . ILE A 1 83 ? 0.697 -0.170 -1.298 1.00 93.31 83 ILE A N 1
ATOM 671 C CA . ILE A 1 83 ? -0.225 -1.310 -1.465 1.00 93.31 83 ILE A CA 1
ATOM 672 C C . ILE A 1 83 ? 0.527 -2.547 -1.984 1.00 93.31 83 ILE A C 1
ATOM 674 O O . ILE A 1 83 ? 0.336 -3.643 -1.458 1.00 93.31 83 ILE A O 1
ATOM 678 N N . CYS A 1 84 ? 1.411 -2.381 -2.975 1.00 92.50 84 CYS A N 1
ATOM 679 C CA . CYS A 1 84 ? 2.246 -3.476 -3.481 1.00 92.50 84 CYS A CA 1
ATOM 680 C C . CYS A 1 84 ? 3.159 -4.040 -2.386 1.00 92.50 84 CYS A C 1
ATOM 682 O O . CYS A 1 84 ? 3.305 -5.256 -2.269 1.00 92.50 84 CYS A O 1
ATOM 684 N N . HIS A 1 85 ? 3.757 -3.163 -1.576 1.00 90.50 85 HIS A N 1
ATOM 685 C CA . HIS A 1 85 ? 4.605 -3.551 -0.456 1.00 90.50 85 HIS A CA 1
ATOM 686 C C . HIS A 1 85 ? 3.829 -4.375 0.576 1.00 90.50 85 HIS A C 1
ATOM 688 O O . HIS A 1 85 ? 4.261 -5.478 0.890 1.00 90.50 85 HIS A O 1
ATOM 694 N N . LEU A 1 86 ? 2.660 -3.900 1.023 1.00 89.12 86 LEU A N 1
ATOM 695 C CA . LEU A 1 86 ? 1.772 -4.623 1.942 1.00 89.12 86 LEU A CA 1
ATOM 696 C C . LEU A 1 86 ? 1.435 -6.020 1.423 1.00 89.12 86 LEU A C 1
ATOM 698 O O . LEU A 1 86 ? 1.583 -7.004 2.139 1.00 89.12 86 LEU A O 1
ATOM 702 N N . MET A 1 87 ? 1.004 -6.113 0.167 1.00 88.00 87 MET A N 1
ATOM 703 C CA . MET A 1 87 ? 0.616 -7.383 -0.437 1.00 88.00 87 MET A CA 1
ATOM 704 C C . MET A 1 87 ? 1.786 -8.378 -0.468 1.00 88.00 87 MET A C 1
ATOM 706 O O . MET A 1 87 ? 1.630 -9.525 -0.053 1.00 88.00 87 MET A O 1
ATOM 710 N N . LEU A 1 88 ? 2.973 -7.932 -0.886 1.00 84.38 88 LEU A N 1
ATOM 711 C CA . LEU A 1 88 ? 4.169 -8.776 -0.943 1.00 84.38 88 LEU A CA 1
ATOM 712 C C . LEU A 1 88 ? 4.694 -9.161 0.446 1.00 84.38 88 LEU A C 1
ATOM 714 O O . LEU A 1 88 ? 5.127 -10.297 0.627 1.00 84.38 88 LEU A O 1
ATOM 718 N N . ASP A 1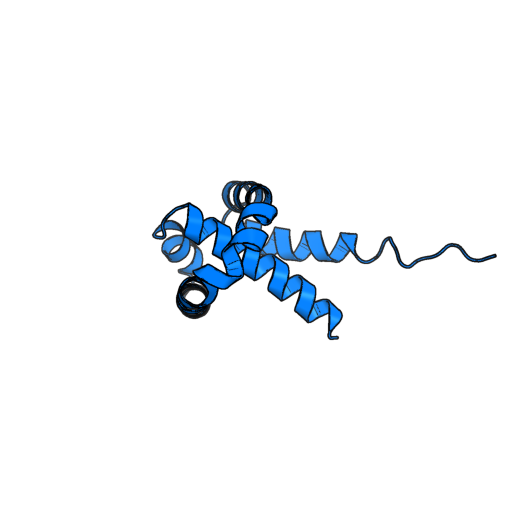 89 ? 4.658 -8.251 1.419 1.00 79.69 89 ASP A N 1
ATOM 719 C CA . ASP A 1 89 ? 5.117 -8.515 2.786 1.00 79.69 89 ASP A CA 1
ATOM 720 C C . ASP A 1 89 ? 4.212 -9.546 3.485 1.00 79.69 89 ASP A C 1
ATOM 722 O O . ASP A 1 89 ? 4.700 -10.557 3.989 1.00 79.69 89 ASP A O 1
ATOM 726 N N . TYR A 1 90 ? 2.884 -9.399 3.367 1.00 72.56 90 TYR A N 1
ATOM 727 C CA . TYR A 1 90 ? 1.910 -10.372 3.884 1.00 72.56 90 TYR A CA 1
ATOM 728 C C . TYR A 1 90 ? 2.027 -11.761 3.237 1.00 72.56 90 TYR A C 1
ATOM 730 O O . TYR A 1 90 ? 1.845 -12.777 3.914 1.00 72.56 90 TYR A O 1
ATOM 738 N N . MET A 1 91 ? 2.320 -11.838 1.934 1.00 65.31 91 MET A N 1
ATOM 739 C CA . MET A 1 91 ? 2.559 -13.123 1.265 1.00 65.31 91 MET A CA 1
ATOM 740 C C . MET A 1 91 ? 3.852 -13.792 1.748 1.00 65.31 91 MET A C 1
ATOM 742 O O . MET A 1 91 ? 3.888 -15.013 1.900 1.00 65.31 91 MET A O 1
ATOM 746 N N . ASN A 1 92 ? 4.901 -13.011 2.017 1.00 61.91 92 ASN A N 1
ATOM 747 C CA . ASN A 1 92 ? 6.182 -13.532 2.495 1.00 61.91 92 ASN A CA 1
ATOM 748 C C . ASN A 1 92 ? 6.128 -13.985 3.963 1.00 61.91 92 ASN A C 1
ATOM 750 O O . ASN A 1 92 ? 6.796 -14.957 4.316 1.00 61.91 92 ASN A O 1
ATOM 754 N N . ASP A 1 93 ? 5.317 -13.341 4.805 1.00 59.38 93 ASP A N 1
ATOM 755 C CA . ASP A 1 93 ? 5.153 -13.731 6.213 1.00 59.38 93 ASP A CA 1
ATOM 756 C C . ASP A 1 93 ? 4.462 -15.106 6.354 1.00 59.38 93 ASP A C 1
ATOM 758 O O . ASP A 1 93 ? 4.848 -15.943 7.173 1.00 59.38 93 ASP A O 1
ATOM 762 N N . LYS A 1 94 ? 3.530 -15.431 5.444 1.00 49.16 94 LYS A N 1
ATOM 763 C CA . LYS A 1 94 ? 2.912 -16.770 5.353 1.00 49.16 94 LYS A CA 1
ATOM 764 C C . LYS A 1 94 ? 3.838 -17.869 4.825 1.00 49.16 94 LYS A C 1
ATOM 766 O O . LYS A 1 94 ? 3.543 -19.037 5.033 1.00 49.16 94 LYS A O 1
ATOM 771 N N . GLN A 1 95 ? 4.934 -17.535 4.141 1.00 47.00 95 GLN A N 1
ATOM 772 C CA . GLN A 1 95 ? 5.941 -18.531 3.738 1.00 47.00 95 GLN A CA 1
ATOM 773 C C . GLN A 1 95 ? 6.951 -18.839 4.855 1.00 47.00 95 GLN A C 1
ATOM 775 O O . GLN A 1 95 ? 7.747 -19.769 4.722 1.00 47.00 95 GLN A O 1
ATOM 780 N N . ARG A 1 96 ? 6.944 -18.054 5.941 1.00 39.09 96 ARG A N 1
ATOM 781 C CA . ARG A 1 96 ? 7.817 -18.224 7.112 1.00 39.09 96 ARG A CA 1
ATOM 782 C C . ARG A 1 96 ? 7.161 -18.972 8.280 1.00 39.09 96 ARG A C 1
ATOM 784 O O . ARG A 1 96 ? 7.865 -19.261 9.247 1.00 39.09 96 ARG A O 1
ATOM 791 N N . THR A 1 97 ? 5.864 -19.278 8.195 1.00 41.81 97 THR A N 1
ATOM 792 C CA . THR A 1 97 ? 5.097 -20.077 9.172 1.00 41.81 97 THR A CA 1
ATOM 793 C C . THR A 1 97 ? 4.865 -21.498 8.677 1.00 41.81 97 THR A C 1
ATOM 795 O O . THR A 1 97 ? 4.794 -22.395 9.547 1.00 41.81 97 THR A O 1
#

Radius of gyration: 14.85 Å; chains: 1; bounding box: 28×54×27 Å

pLDDT: mean 80.13, std 20.59, range [29.73, 96.06]

Foldseek 3Di:
DDDPPPPPPLVVQLVVLLVVCCVLQNNVLLVVLVVCLVVLVVCCVVCVVVLVVLLVVLVVCVVVSRNNVSLVPDDSNSSSSNSSVSSVVSSVVVVVD

Sequence (97 aa):
MQTNNNVKTVIASDSLVLDILCSEFGCCTVNQAMKYIDSYNSHKREMFGVIQEHFNRLSYEWQMGNAKNYLESLATELRYYIICHLMLDYMNDKQRT

Secondary structure (DSSP, 8-state):
----TTSSSSHHHHHHHHHHHHHHH-HHHHHHHHTTHHHHHHHTTTSHHHHHHHHHHHHHHHHTT-HHHHHHHS-HHHHHHHHHHHHHHHHHHTT--